Protein AF-A0A8S2RR84-F1 (afdb_monomer)

Radius of gyration: 17.29 Å; Cα contacts (8 Å, |Δi|>4): 45; chains: 1; bounding box: 48×25×42 Å

pLDDT: mean 70.3, std 19.12, range [37.78, 95.0]

Solvent-accessible surface area (backbone atoms only — not comparable to full-atom values): 5108 Å² total; per-residue 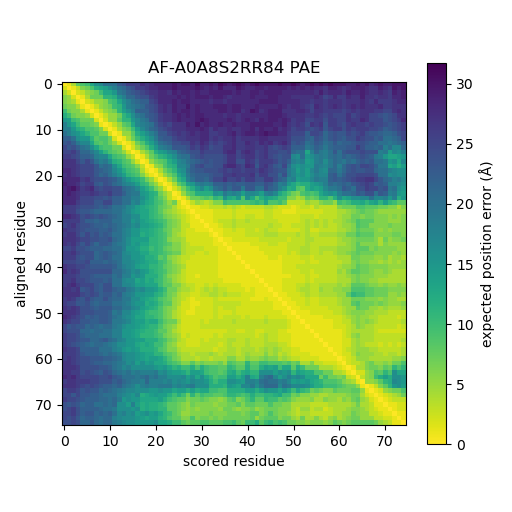(Å²): 140,89,83,78,75,75,77,75,68,80,74,71,78,77,78,60,72,81,70,72,97,66,72,88,57,69,69,39,54,55,89,79,48,100,61,60,67,73,58,54,51,56,40,44,75,72,71,45,61,60,34,48,44,69,57,51,52,48,52,54,49,44,65,72,51,54,98,50,90,77,78,83,73,78,137

Nearest PDB structures (foldseek):
  2va8-assembly2_B  TM=7.065E-01  e=3.393E-01  Saccharolobus solfataricus
  1fuu-assembly1_B  TM=6.665E-01  e=4.734E+00  Saccharomyces cerevisiae
  1qva-assembly1_A  TM=6.334E-01  e=9.473E+00  Saccharomyces cerevisiae
  8w9z-assembly1_a  TM=5.432E-01  e=8.246E+00  Nicotiana tabacum

Sequence (75 aa):
MSDSLLAAVTETSFYGAHHPPVAEKPLKPLNELNLPSAVINCYQRFGISHLFAWQAECLEKAGASGKRNFIFSAP

Mean predicted aligned error: 13.24 Å

Organism: NCBI:txid392030

Secondary structure (DSSP, 8-state):
---SSSSSSTT-----------S-PPPEEGGGS---HHHHHHHHHTT--EE-HHHHHHHHHHHHH-SS-------

Structure (mmCIF, N/CA/C/O backbone):
data_AF-A0A8S2RR84-F1
#
_entry.id   AF-A0A8S2RR84-F1
#
loop_
_atom_site.group_PDB
_atom_site.id
_atom_site.type_symbol
_atom_site.label_atom_id
_atom_site.label_alt_id
_atom_site.label_comp_id
_atom_site.label_asym_id
_atom_site.label_entity_id
_atom_site.label_seq_id
_atom_site.pdbx_PDB_ins_code
_atom_site.Cartn_x
_atom_site.Cartn_y
_atom_site.Cartn_z
_atom_site.occupancy
_atom_site.B_iso_or_equiv
_atom_site.auth_seq_id
_atom_site.auth_comp_id
_atom_site.auth_asym_id
_atom_site.auth_atom_id
_atom_site.pdbx_PDB_model_num
ATOM 1 N N . MET A 1 1 ? -36.035 10.533 -29.133 1.00 41.81 1 MET A N 1
ATOM 2 C CA . MET A 1 1 ? -34.983 9.844 -29.906 1.00 41.81 1 MET A CA 1
ATOM 3 C C . MET A 1 1 ? -33.943 10.919 -30.193 1.00 41.81 1 MET A C 1
ATOM 5 O O . MET A 1 1 ? -34.276 11.844 -30.908 1.00 41.81 1 MET A O 1
ATOM 9 N N . SER A 1 2 ? -32.970 11.155 -29.309 1.00 50.88 2 SER A N 1
ATOM 10 C CA . SER A 1 2 ? -31.771 10.356 -28.975 1.00 50.88 2 SER A CA 1
ATOM 11 C C . SER A 1 2 ? -30.541 10.870 -29.729 1.00 50.88 2 SER A C 1
ATOM 13 O O . SER A 1 2 ? -30.002 10.135 -30.534 1.00 50.88 2 SER A O 1
ATOM 15 N N . ASP A 1 3 ? -30.104 12.106 -29.441 1.00 49.72 3 ASP A N 1
ATOM 16 C CA . ASP A 1 3 ? -28.864 12.678 -30.010 1.00 49.72 3 ASP A CA 1
ATOM 17 C C . ASP A 1 3 ? -28.114 13.640 -29.056 1.00 49.72 3 ASP A C 1
ATOM 19 O O . ASP A 1 3 ? -27.342 14.487 -29.489 1.00 49.72 3 ASP A O 1
ATOM 23 N N . SER A 1 4 ? -28.295 13.533 -27.731 1.00 48.12 4 SER A N 1
ATOM 24 C CA . SER A 1 4 ? -27.575 14.402 -26.765 1.00 48.12 4 SER A CA 1
ATOM 25 C C . SER A 1 4 ? -26.653 13.671 -25.788 1.00 48.12 4 SER A C 1
ATOM 27 O O . SER A 1 4 ? -26.092 14.302 -24.899 1.00 48.12 4 SER A O 1
ATOM 29 N N . LEU A 1 5 ? -26.454 12.360 -25.945 1.00 45.25 5 LEU A N 1
ATOM 30 C CA . LEU A 1 5 ? -25.591 11.574 -25.050 1.00 45.25 5 LEU A CA 1
ATOM 31 C C . LEU A 1 5 ? -24.207 11.255 -25.633 1.00 45.25 5 LEU A C 1
ATOM 33 O O . LEU A 1 5 ? -23.329 10.838 -24.885 1.00 45.25 5 LEU A O 1
ATOM 37 N N . LEU A 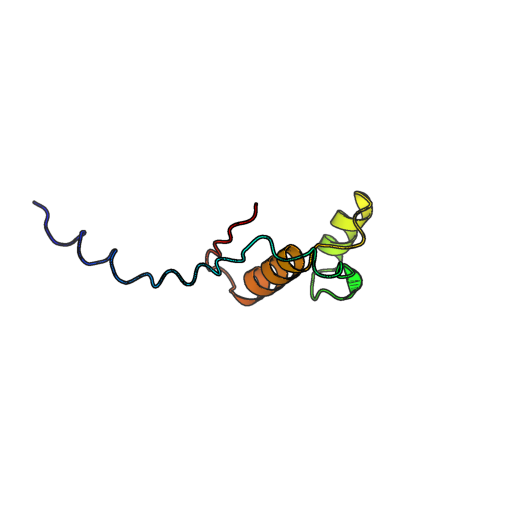1 6 ? -23.982 11.489 -26.932 1.00 44.28 6 LEU A N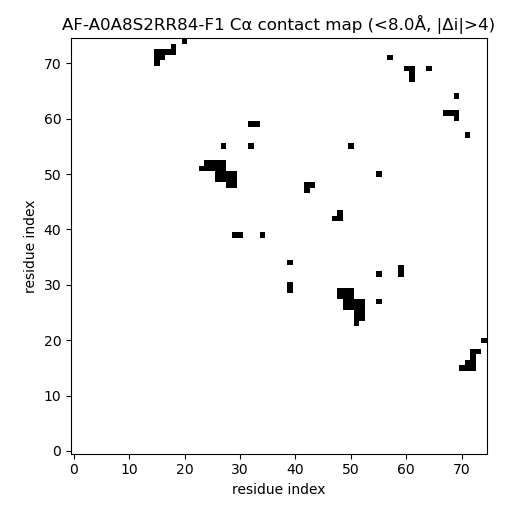 1
ATOM 38 C CA . LEU A 1 6 ? -22.717 11.129 -27.582 1.00 44.28 6 LEU A CA 1
ATOM 39 C C . LEU A 1 6 ? -21.639 12.228 -27.508 1.00 44.28 6 LEU A C 1
ATOM 41 O O . LEU A 1 6 ? -20.461 11.929 -27.664 1.00 44.28 6 LEU A O 1
ATOM 45 N N . ALA A 1 7 ? -22.009 13.477 -27.203 1.00 39.59 7 ALA A N 1
ATOM 46 C CA . ALA A 1 7 ? -21.058 14.594 -27.114 1.00 39.59 7 ALA A CA 1
ATOM 47 C C . ALA A 1 7 ? -20.430 14.780 -25.717 1.00 39.59 7 ALA A C 1
ATOM 49 O O . ALA A 1 7 ? -19.453 15.507 -25.575 1.00 39.59 7 ALA A O 1
ATOM 50 N N . ALA A 1 8 ? -20.961 14.122 -24.680 1.00 40.31 8 ALA A N 1
ATOM 51 C CA . ALA A 1 8 ? -20.459 14.265 -23.308 1.00 40.31 8 ALA A CA 1
ATOM 52 C C . ALA A 1 8 ? -19.323 13.282 -22.956 1.00 40.31 8 ALA A C 1
ATOM 54 O O . ALA A 1 8 ? -18.775 13.341 -21.858 1.00 40.31 8 ALA A O 1
ATOM 55 N N . VAL A 1 9 ? -18.964 12.370 -23.866 1.00 46.44 9 VAL A N 1
ATOM 56 C CA . VAL A 1 9 ? -17.953 11.323 -23.618 1.00 46.44 9 VAL A CA 1
ATOM 57 C C . VAL A 1 9 ? -16.556 11.719 -24.120 1.00 46.44 9 VAL A C 1
ATOM 59 O O . VAL A 1 9 ? -15.567 11.097 -23.745 1.00 46.44 9 VAL A O 1
ATOM 62 N N . THR A 1 10 ? -16.426 12.791 -24.904 1.00 42.22 10 THR A N 1
ATOM 63 C CA . THR A 1 10 ? -15.163 13.148 -25.577 1.00 42.22 10 THR A CA 1
ATOM 64 C C . THR A 1 10 ? -14.229 14.081 -24.802 1.00 42.22 10 THR A C 1
ATOM 66 O O . THR A 1 10 ? -13.168 14.411 -25.317 1.00 42.22 10 THR A O 1
ATOM 69 N N . GLU A 1 11 ? -14.552 14.467 -23.564 1.00 41.06 11 GLU A N 1
ATOM 70 C CA . GLU A 1 11 ? -13.700 15.368 -22.761 1.00 41.06 11 GLU A CA 1
ATOM 71 C C . GLU A 1 11 ? -13.350 14.845 -21.363 1.00 41.06 11 GLU A C 1
ATOM 73 O O . GLU A 1 11 ? -12.954 15.602 -20.478 1.00 41.06 11 GLU A O 1
ATOM 78 N N . THR A 1 12 ? -13.377 13.527 -21.151 1.00 42.88 12 THR A N 1
ATOM 79 C CA . THR A 1 12 ? -12.552 12.991 -20.060 1.00 42.88 12 THR A CA 1
ATOM 80 C C . THR A 1 12 ? -11.142 12.841 -20.602 1.00 42.88 12 THR A C 1
ATOM 82 O O . THR A 1 12 ? -10.794 11.815 -21.176 1.00 42.88 12 THR A O 1
ATOM 85 N N . SER A 1 13 ? -10.349 13.905 -20.468 1.00 37.78 13 SER A N 1
ATOM 86 C CA . SER A 1 13 ? -8.900 13.856 -20.637 1.00 37.78 13 SER A CA 1
ATOM 87 C C . SER A 1 13 ? -8.363 12.705 -19.784 1.00 37.78 13 SER A C 1
ATOM 89 O O . SER A 1 13 ? -8.265 12.800 -18.557 1.00 37.78 13 SER A O 1
ATOM 91 N N . PHE A 1 14 ? -8.106 11.568 -20.432 1.00 40.88 14 PHE A N 1
ATOM 92 C CA . PHE A 1 14 ? -7.485 10.405 -19.826 1.00 40.88 14 PHE A CA 1
ATOM 93 C C . PHE A 1 14 ? -6.023 10.763 -19.570 1.00 40.88 14 PHE A C 1
ATOM 95 O O . PHE A 1 14 ? -5.130 10.416 -20.338 1.00 40.88 14 PHE A O 1
ATOM 102 N N . TYR A 1 15 ? -5.758 11.418 -18.442 1.00 41.34 15 TYR A N 1
ATOM 103 C CA . TYR A 1 15 ? -4.441 11.386 -17.812 1.00 41.34 15 TYR A CA 1
ATOM 104 C C . TYR A 1 15 ? -4.218 9.999 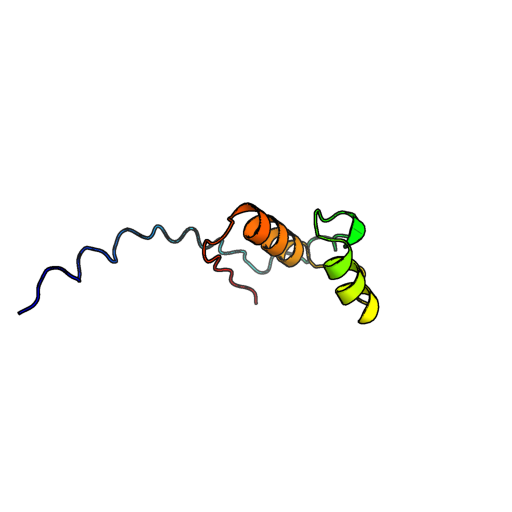-17.191 1.00 41.34 15 TYR A C 1
ATOM 106 O O . TYR A 1 15 ? -3.994 9.853 -15.991 1.00 41.34 15 TYR A O 1
ATOM 114 N N . GLY A 1 16 ? -4.319 8.951 -18.010 1.00 42.31 16 GLY A N 1
ATOM 115 C CA . GLY A 1 16 ? -3.758 7.657 -17.674 1.00 42.31 16 GLY A CA 1
ATOM 116 C C . GLY A 1 16 ? -2.249 7.822 -17.720 1.00 42.31 16 GLY A C 1
ATOM 117 O O . GLY A 1 16 ? -1.675 7.954 -18.799 1.00 42.31 16 GLY A O 1
ATOM 118 N N . ALA A 1 17 ? -1.607 7.875 -16.555 1.00 49.78 17 ALA A N 1
ATOM 119 C CA . ALA A 1 17 ? -0.159 7.780 -16.471 1.00 49.78 17 ALA A CA 1
ATOM 120 C C . ALA A 1 17 ? 0.244 6.390 -16.983 1.00 49.78 17 ALA A C 1
ATOM 122 O O . ALA A 1 17 ? 0.243 5.414 -16.237 1.00 49.78 17 ALA A O 1
ATOM 123 N N . HIS A 1 18 ? 0.521 6.292 -18.281 1.00 44.59 18 HIS A N 1
ATOM 124 C CA . HIS A 1 18 ? 1.046 5.088 -18.901 1.00 44.59 18 HIS A CA 1
ATOM 125 C C . HIS A 1 18 ? 2.503 4.945 -18.456 1.00 44.59 18 HIS A C 1
ATOM 127 O O . HIS A 1 18 ? 3.405 5.535 -19.049 1.00 44.59 18 HIS A O 1
ATOM 133 N N . HIS A 1 19 ? 2.735 4.223 -17.360 1.00 49.19 19 HIS A N 1
ATOM 134 C CA . HIS A 1 19 ? 4.082 3.923 -16.896 1.00 49.19 19 HIS A CA 1
ATOM 135 C C . HIS A 1 19 ? 4.570 2.676 -17.661 1.00 49.19 19 HIS A C 1
ATOM 137 O O . HIS A 1 19 ? 3.955 1.617 -17.534 1.00 49.19 19 HIS A O 1
ATOM 143 N N . PRO A 1 20 ? 5.629 2.768 -18.490 1.00 41.81 20 PRO A N 1
ATOM 144 C CA . PRO A 1 20 ? 6.234 1.584 -19.091 1.00 41.81 20 PRO A CA 1
ATOM 145 C C . PRO A 1 20 ? 6.856 0.697 -17.992 1.00 41.81 20 PRO A C 1
ATOM 147 O O . PRO A 1 20 ? 7.056 1.185 -16.869 1.00 41.81 20 PRO A O 1
ATOM 150 N N . PRO A 1 21 ? 7.199 -0.575 -18.285 1.00 48.22 21 PRO A N 1
ATOM 151 C CA . PRO A 1 21 ? 7.877 -1.470 -17.348 1.00 48.22 21 PRO A CA 1
ATOM 152 C C . PRO A 1 21 ? 9.332 -1.007 -17.187 1.00 48.22 21 PRO A C 1
ATOM 154 O O . PRO A 1 21 ? 10.266 -1.565 -17.752 1.00 48.22 21 PRO A O 1
ATOM 157 N N . VAL A 1 22 ? 9.524 0.108 -16.491 1.00 49.09 22 VAL A N 1
ATOM 158 C CA . VAL A 1 22 ? 10.825 0.728 -16.262 1.00 49.09 22 VAL A CA 1
ATOM 159 C C . VAL A 1 22 ? 11.303 0.254 -14.903 1.00 49.09 22 VAL A C 1
ATOM 161 O O . VAL A 1 22 ? 10.673 0.593 -13.904 1.00 49.09 22 VAL A O 1
ATOM 164 N N . ALA A 1 23 ? 12.372 -0.551 -14.934 1.00 49.81 23 ALA A N 1
ATOM 165 C CA . ALA A 1 23 ? 13.314 -0.882 -13.862 1.00 49.81 23 ALA A CA 1
ATOM 166 C C . ALA A 1 23 ? 12.771 -0.662 -12.446 1.00 49.81 23 ALA A C 1
ATOM 168 O O . ALA A 1 23 ? 12.648 0.488 -12.030 1.00 49.81 23 ALA A O 1
ATOM 169 N N . GLU A 1 24 ? 12.470 -1.759 -11.737 1.00 58.22 24 GLU A N 1
ATOM 170 C CA . GLU A 1 24 ? 11.913 -1.786 -10.378 1.00 58.22 24 GLU A CA 1
ATOM 171 C C . GLU A 1 24 ? 12.449 -0.636 -9.517 1.00 58.22 24 GLU A C 1
ATOM 173 O O . GLU A 1 24 ? 13.540 -0.691 -8.948 1.00 58.22 24 GLU A O 1
ATOM 178 N N . LYS A 1 25 ? 11.685 0.464 -9.482 1.00 60.72 25 LYS A N 1
ATOM 179 C CA . LYS A 1 25 ? 11.973 1.605 -8.618 1.00 60.72 25 LYS A CA 1
ATOM 180 C C . LYS A 1 25 ? 12.079 1.089 -7.179 1.00 60.72 25 LYS A C 1
ATOM 182 O O . LYS A 1 25 ? 11.353 0.156 -6.823 1.00 60.72 25 LYS A O 1
ATOM 187 N N . PRO A 1 26 ? 12.929 1.713 -6.346 1.00 70.81 26 PRO A N 1
ATOM 188 C CA . PRO A 1 26 ? 13.164 1.257 -4.986 1.00 70.81 26 PRO A CA 1
ATOM 189 C C . PRO A 1 26 ? 11.852 1.123 -4.209 1.00 70.81 26 PRO A C 1
ATOM 191 O O . PRO A 1 26 ? 10.935 1.939 -4.344 1.00 70.81 26 PRO A O 1
ATOM 194 N N . LEU A 1 27 ? 11.780 0.062 -3.407 1.00 83.12 27 LEU A N 1
ATOM 195 C CA . LEU A 1 27 ? 10.673 -0.191 -2.497 1.00 83.12 27 LEU A CA 1
ATOM 196 C C . LEU A 1 27 ? 10.563 0.957 -1.483 1.00 83.12 27 LEU A C 1
ATOM 198 O O . LEU A 1 27 ? 11.565 1.379 -0.907 1.00 83.12 27 LEU A O 1
ATOM 202 N N . LYS A 1 28 ? 9.344 1.443 -1.246 1.00 88.38 28 LYS A N 1
ATOM 203 C CA . LYS A 1 28 ? 9.055 2.493 -0.268 1.00 88.38 28 LYS A CA 1
ATOM 204 C C . LYS A 1 28 ? 8.573 1.865 1.046 1.00 88.38 28 LYS A C 1
ATOM 206 O O . LYS A 1 28 ? 7.632 1.064 1.006 1.00 88.38 28 LYS A O 1
ATOM 211 N N . PRO A 1 29 ? 9.176 2.195 2.200 1.00 90.81 29 PRO A N 1
ATOM 212 C CA . PRO A 1 29 ? 8.708 1.715 3.496 1.00 90.81 29 PRO A CA 1
ATOM 213 C C . PRO A 1 29 ? 7.288 2.206 3.787 1.00 90.81 29 PRO A C 1
ATOM 215 O O . PRO A 1 29 ? 6.975 3.381 3.595 1.00 90.81 29 PRO A O 1
ATOM 218 N N . LEU A 1 30 ? 6.426 1.331 4.307 1.00 88.19 30 LEU A N 1
ATOM 219 C CA . LEU A 1 30 ? 5.042 1.694 4.646 1.00 88.19 30 LEU A CA 1
ATOM 220 C C . LEU A 1 30 ? 4.948 2.832 5.666 1.00 88.19 30 LEU A C 1
ATOM 222 O O . LEU A 1 30 ? 4.025 3.638 5.603 1.00 88.19 30 LEU A O 1
ATOM 226 N N . ASN A 1 31 ? 5.905 2.895 6.591 1.00 87.44 31 ASN A N 1
ATOM 227 C CA . ASN A 1 31 ? 5.919 3.872 7.679 1.00 87.44 31 ASN A CA 1
ATOM 228 C C . ASN A 1 31 ? 6.220 5.302 7.191 1.00 87.44 31 ASN A C 1
ATOM 230 O O . ASN A 1 31 ? 6.017 6.252 7.939 1.00 87.44 31 ASN A O 1
ATOM 234 N N . GLU A 1 32 ? 6.703 5.452 5.955 1.00 88.19 32 GLU A N 1
ATOM 235 C CA . GLU A 1 32 ? 6.942 6.748 5.309 1.00 88.19 32 GLU A CA 1
ATOM 236 C C . GLU A 1 32 ? 5.732 7.229 4.494 1.00 88.19 32 GLU A C 1
ATOM 238 O O . GLU A 1 32 ? 5.757 8.320 3.922 1.00 88.19 32 GLU A O 1
ATOM 243 N N . LEU A 1 33 ? 4.673 6.418 4.405 1.00 84.62 33 LEU A N 1
ATOM 244 C CA . LEU A 1 33 ? 3.432 6.801 3.747 1.00 84.62 33 LEU A CA 1
ATOM 245 C C . LEU A 1 33 ? 2.510 7.495 4.744 1.00 84.62 33 LEU A C 1
ATOM 247 O O . LEU A 1 33 ? 2.339 7.046 5.877 1.00 84.62 33 LEU A O 1
ATOM 251 N N . ASN A 1 34 ? 1.832 8.546 4.286 1.00 84.44 34 ASN A N 1
ATOM 252 C CA . ASN A 1 34 ? 0.814 9.257 5.061 1.00 84.44 34 ASN A CA 1
ATOM 253 C C . ASN A 1 34 ? -0.506 8.463 5.110 1.00 84.44 34 ASN A C 1
ATOM 255 O O . ASN A 1 34 ? -1.547 8.925 4.645 1.00 84.44 34 ASN A O 1
ATOM 259 N N . LEU A 1 35 ? -0.456 7.238 5.635 1.00 82.50 35 LEU A N 1
ATOM 260 C CA . LEU A 1 35 ? -1.600 6.342 5.776 1.00 82.50 35 LEU A CA 1
ATOM 261 C C . LEU A 1 35 ? -2.058 6.268 7.238 1.00 82.50 35 LEU A C 1
ATOM 263 O O . LEU A 1 35 ? -1.235 6.354 8.150 1.00 82.50 35 LEU A O 1
ATOM 267 N N . PRO A 1 36 ? -3.361 6.048 7.497 1.00 86.44 36 PRO A N 1
ATOM 268 C CA . PRO A 1 36 ? -3.840 5.800 8.850 1.00 86.44 36 PRO A CA 1
ATOM 269 C C . PRO A 1 36 ? -3.134 4.593 9.475 1.00 86.44 36 PRO A C 1
ATOM 271 O O . PRO A 1 36 ? -2.981 3.555 8.828 1.00 86.44 36 PRO A O 1
ATOM 274 N N . SER A 1 37 ? -2.784 4.676 10.759 1.00 87.44 37 SER A N 1
ATOM 275 C CA . SER A 1 37 ? -2.066 3.603 11.468 1.00 87.44 37 SER A CA 1
ATOM 276 C C . SER A 1 37 ? -2.802 2.259 11.425 1.00 87.44 37 SER A C 1
ATOM 278 O O . SER A 1 37 ? -2.172 1.211 11.344 1.00 87.44 37 SER A O 1
ATOM 280 N N . ALA A 1 38 ? -4.140 2.272 11.399 1.00 88.06 38 ALA A N 1
ATOM 281 C CA . ALA A 1 38 ? -4.945 1.063 11.228 1.00 88.06 38 ALA A CA 1
ATOM 282 C C . ALA A 1 38 ? -4.672 0.351 9.888 1.00 88.06 38 ALA A C 1
ATOM 284 O O . ALA A 1 38 ? -4.629 -0.877 9.845 1.00 88.06 38 ALA A O 1
ATOM 285 N N . VAL A 1 39 ? -4.444 1.108 8.810 1.00 86.31 39 VAL A N 1
ATOM 286 C CA . VAL A 1 39 ? -4.109 0.570 7.483 1.00 86.31 39 VAL A CA 1
ATOM 287 C C . VAL A 1 39 ? -2.692 0.002 7.491 1.00 86.31 39 VAL A C 1
ATOM 289 O O . VAL A 1 39 ? -2.497 -1.129 7.053 1.00 86.31 39 VAL A O 1
ATOM 292 N N . ILE A 1 40 ? -1.725 0.734 8.056 1.00 89.69 40 ILE A N 1
ATOM 293 C CA . ILE A 1 40 ? -0.334 0.268 8.198 1.00 89.69 40 ILE A CA 1
ATOM 294 C C . ILE A 1 40 ? -0.287 -1.053 8.980 1.00 89.69 40 ILE A C 1
ATOM 296 O O . ILE A 1 40 ? 0.316 -2.022 8.520 1.00 89.69 40 ILE A O 1
ATOM 300 N N . ASN A 1 41 ? -1.000 -1.135 10.106 1.00 91.25 41 ASN A N 1
ATOM 301 C CA . ASN A 1 41 ? -1.076 -2.347 10.922 1.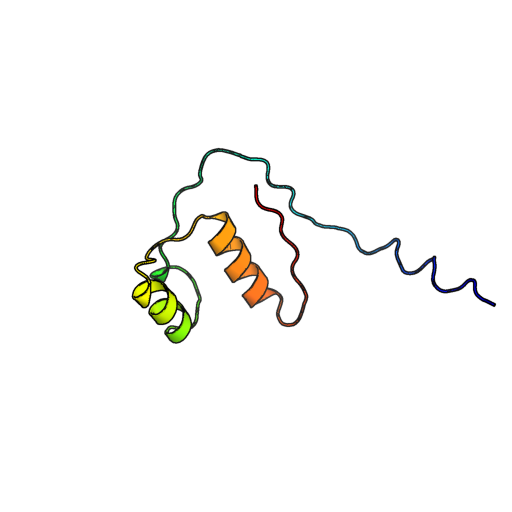00 91.25 41 ASN A CA 1
ATOM 302 C C . ASN A 1 41 ? -1.691 -3.529 10.161 1.00 91.25 41 ASN A C 1
ATOM 304 O O . ASN A 1 41 ? -1.268 -4.669 10.351 1.00 91.25 41 ASN A O 1
ATOM 308 N N . CYS A 1 42 ? -2.675 -3.279 9.289 1.00 92.81 42 CYS A N 1
ATOM 309 C CA . CYS A 1 42 ? -3.240 -4.330 8.446 1.00 92.81 42 CYS A CA 1
ATOM 310 C C . CYS A 1 42 ? -2.185 -4.894 7.492 1.00 92.81 42 CYS A C 1
ATOM 312 O O . CYS A 1 42 ? -2.019 -6.108 7.451 1.00 92.81 42 CYS A O 1
ATOM 314 N N . TYR A 1 43 ? -1.434 -4.046 6.785 1.00 91.69 43 TYR A N 1
ATOM 315 C CA . TYR A 1 43 ? -0.344 -4.499 5.912 1.00 91.69 43 TYR A CA 1
ATOM 316 C C . TYR A 1 43 ? 0.719 -5.294 6.679 1.00 91.69 43 TYR A C 1
ATOM 318 O O . TYR A 1 43 ? 1.081 -6.401 6.276 1.00 91.69 43 TYR A O 1
ATOM 326 N N . GLN A 1 44 ? 1.163 -4.768 7.822 1.00 91.88 44 GLN A N 1
ATOM 327 C CA . GLN A 1 44 ? 2.182 -5.412 8.650 1.00 91.88 44 GLN A CA 1
ATOM 328 C C . GLN A 1 44 ? 1.724 -6.769 9.194 1.00 91.88 44 GLN A C 1
ATOM 330 O O . GLN A 1 44 ? 2.530 -7.694 9.280 1.00 91.88 44 GLN A O 1
ATOM 335 N N . ARG A 1 45 ? 0.428 -6.941 9.491 1.00 9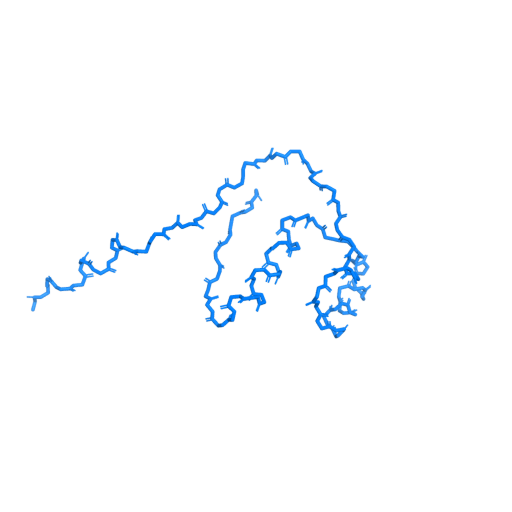5.00 45 ARG A N 1
ATOM 336 C CA . ARG A 1 45 ? -0.144 -8.236 9.896 1.00 95.00 45 ARG A CA 1
ATOM 337 C C . ARG A 1 45 ? 0.018 -9.318 8.823 1.00 95.00 45 ARG A C 1
ATOM 339 O O . ARG A 1 45 ? 0.111 -10.491 9.169 1.00 95.00 45 ARG A O 1
ATOM 346 N N . PHE A 1 46 ? 0.078 -8.934 7.550 1.00 92.69 46 PHE A N 1
ATOM 347 C CA . PHE A 1 46 ? 0.354 -9.837 6.428 1.00 92.69 46 PHE A CA 1
ATOM 348 C C . PHE A 1 46 ? 1.844 -9.889 6.051 1.00 92.69 46 PHE A C 1
ATOM 350 O O . PHE A 1 46 ? 2.193 -10.415 4.998 1.00 92.69 46 PHE A O 1
ATOM 357 N N . GLY A 1 47 ? 2.732 -9.348 6.892 1.00 92.31 47 GLY A N 1
ATOM 358 C CA . GLY A 1 47 ? 4.176 -9.330 6.652 1.00 92.31 47 GLY A CA 1
ATOM 359 C C . GLY A 1 47 ? 4.625 -8.315 5.599 1.00 92.31 47 GLY A C 1
ATOM 360 O O . GLY A 1 47 ? 5.789 -8.320 5.202 1.00 92.31 47 GLY A O 1
ATOM 361 N N . ILE A 1 48 ? 3.734 -7.431 5.146 1.00 90.38 48 ILE A N 1
ATOM 362 C CA . ILE A 1 48 ? 4.071 -6.396 4.171 1.00 90.38 48 ILE A CA 1
ATOM 363 C C . ILE A 1 48 ? 4.673 -5.219 4.937 1.00 90.38 48 ILE A C 1
ATOM 365 O O . ILE A 1 48 ? 4.019 -4.624 5.790 1.00 90.38 48 ILE A O 1
ATOM 369 N N . SER A 1 49 ? 5.930 -4.899 4.638 1.00 91.25 49 SER A N 1
ATOM 370 C CA . SER A 1 49 ? 6.678 -3.788 5.249 1.00 91.25 49 SER A CA 1
ATOM 371 C C . SER A 1 49 ? 7.032 -2.684 4.249 1.00 91.25 49 SER A C 1
ATOM 373 O O . SER A 1 49 ? 7.231 -1.534 4.643 1.00 91.25 49 SER A O 1
ATOM 375 N N . HIS A 1 50 ? 7.068 -3.021 2.959 1.00 92.75 50 HIS A N 1
ATOM 376 C CA . HIS A 1 50 ? 7.400 -2.109 1.874 1.00 92.75 50 HIS A CA 1
ATOM 377 C C . HIS A 1 50 ? 6.440 -2.295 0.700 1.00 92.75 50 HIS A C 1
ATOM 379 O O . HIS A 1 50 ? 5.898 -3.382 0.499 1.00 92.75 50 HIS A O 1
ATOM 385 N N . LEU A 1 51 ? 6.261 -1.237 -0.083 1.00 88.50 51 LEU A N 1
ATOM 386 C CA . LEU A 1 51 ? 5.476 -1.237 -1.312 1.00 88.50 51 LEU A CA 1
ATOM 387 C C . LEU A 1 51 ? 6.354 -0.867 -2.500 1.00 88.50 51 LEU A C 1
ATOM 389 O O . LEU A 1 51 ? 7.326 -0.124 -2.358 1.00 88.50 51 LEU A O 1
ATOM 393 N N . PHE A 1 52 ? 5.979 -1.314 -3.693 1.00 87.56 52 PHE A N 1
ATOM 394 C CA . PHE A 1 52 ? 6.559 -0.743 -4.902 1.00 87.56 52 PHE A CA 1
ATOM 395 C C . PHE A 1 52 ? 6.223 0.746 -4.987 1.00 87.56 52 PHE A C 1
ATOM 397 O O . PHE A 1 52 ? 5.142 1.176 -4.575 1.00 87.56 52 PHE A O 1
ATOM 404 N N . ALA A 1 53 ? 7.127 1.533 -5.571 1.00 84.12 53 ALA A N 1
ATOM 405 C CA . ALA A 1 53 ? 6.930 2.974 -5.705 1.00 84.12 53 ALA A CA 1
ATOM 406 C C . ALA A 1 53 ? 5.578 3.322 -6.355 1.00 84.12 53 ALA A C 1
ATOM 408 O O . ALA A 1 53 ? 4.872 4.195 -5.862 1.00 84.12 53 ALA A O 1
ATOM 409 N N . TRP A 1 54 ? 5.159 2.581 -7.390 1.00 83.31 54 TRP A N 1
ATOM 410 C CA . TRP A 1 54 ? 3.871 2.818 -8.048 1.00 83.31 54 TRP A CA 1
ATOM 411 C C . TRP A 1 54 ? 2.673 2.554 -7.125 1.00 83.31 54 TRP A C 1
ATOM 413 O O . TRP A 1 54 ? 1.689 3.287 -7.184 1.00 83.31 54 TRP A O 1
ATOM 423 N N . GLN A 1 55 ? 2.747 1.554 -6.240 1.00 87.38 55 GLN A N 1
ATOM 424 C CA . GLN A 1 55 ? 1.681 1.264 -5.275 1.00 87.38 55 GLN A CA 1
ATOM 425 C C . GLN A 1 55 ? 1.566 2.396 -4.255 1.00 87.38 55 GLN A C 1
ATOM 427 O O . GLN A 1 55 ? 0.464 2.865 -3.976 1.00 87.38 55 GLN A O 1
ATOM 432 N N . ALA A 1 56 ? 2.704 2.866 -3.739 1.00 86.25 56 ALA A N 1
ATOM 433 C CA . ALA A 1 56 ? 2.752 4.008 -2.835 1.00 86.25 56 ALA A CA 1
ATOM 434 C C . ALA A 1 56 ? 2.189 5.277 -3.495 1.00 86.25 56 ALA A C 1
ATOM 436 O O . ALA A 1 56 ? 1.329 5.936 -2.913 1.00 86.25 56 ALA A O 1
ATOM 437 N N . GLU A 1 57 ? 2.595 5.568 -4.735 1.00 83.88 57 GLU A N 1
ATOM 438 C CA . GLU A 1 57 ? 2.065 6.689 -5.519 1.00 83.88 57 GLU A CA 1
ATOM 439 C C . GLU A 1 57 ? 0.545 6.579 -5.713 1.00 83.88 57 GLU A C 1
ATOM 441 O O . GLU A 1 57 ? -0.166 7.577 -5.596 1.00 83.88 57 GLU A O 1
ATOM 446 N N . CYS A 1 58 ? 0.025 5.376 -5.984 1.00 84.00 58 CYS A N 1
ATOM 447 C CA . CYS A 1 58 ? -1.413 5.149 -6.126 1.00 84.00 58 CYS A CA 1
ATOM 448 C C . CYS A 1 58 ? -2.162 5.428 -4.820 1.00 84.00 58 CYS A C 1
ATOM 450 O O . CYS A 1 58 ? -3.206 6.074 -4.849 1.00 84.00 58 CYS A O 1
ATOM 452 N N . LEU A 1 59 ? -1.637 4.983 -3.678 1.00 81.00 59 LEU A N 1
ATOM 453 C CA . LEU A 1 59 ? -2.267 5.199 -2.374 1.00 81.00 59 LEU A CA 1
ATOM 454 C C . LEU A 1 59 ? -2.257 6.676 -1.966 1.00 81.00 59 LEU A C 1
ATOM 456 O O . LEU A 1 59 ? -3.275 7.192 -1.506 1.00 81.00 59 LEU A O 1
ATOM 460 N N . GLU A 1 60 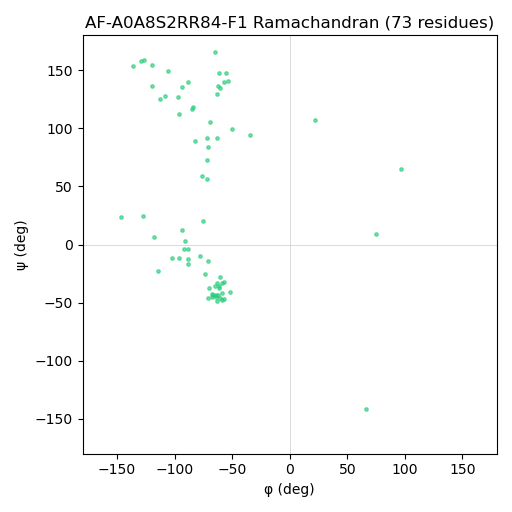? -1.143 7.373 -2.187 1.00 79.31 60 GLU A N 1
ATOM 461 C CA . GLU A 1 60 ? -1.026 8.811 -1.927 1.00 79.31 60 GLU A CA 1
ATOM 462 C C . GLU A 1 60 ? -1.975 9.615 -2.829 1.00 79.31 60 GLU A C 1
ATOM 464 O O . GLU A 1 60 ? -2.703 10.484 -2.345 1.00 79.31 60 GLU A O 1
ATOM 469 N N . LYS A 1 61 ? -2.042 9.292 -4.129 1.00 76.50 61 LYS A N 1
ATOM 470 C CA . LYS A 1 61 ? -2.939 9.966 -5.084 1.00 76.50 61 LYS A CA 1
ATOM 471 C C . LYS A 1 61 ? -4.410 9.643 -4.852 1.00 76.50 61 LYS A C 1
ATOM 473 O O . LYS A 1 61 ? -5.239 10.539 -5.009 1.00 76.50 61 LYS A O 1
ATOM 478 N N . ALA A 1 62 ? -4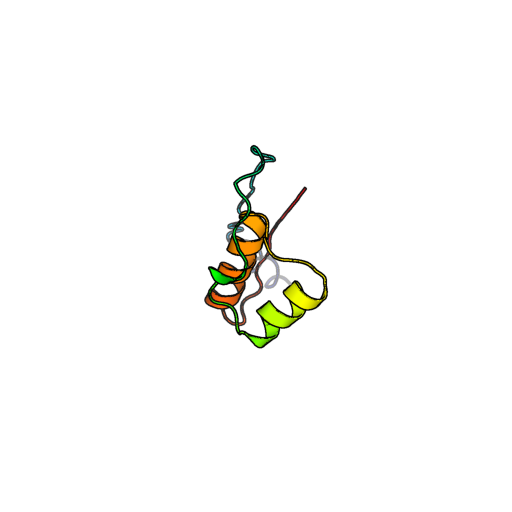.747 8.409 -4.479 1.00 70.19 62 ALA A N 1
ATOM 479 C CA . ALA A 1 62 ? -6.113 8.020 -4.136 1.00 70.19 62 ALA A CA 1
ATOM 480 C C . ALA A 1 62 ? -6.577 8.729 -2.856 1.00 70.19 62 ALA A C 1
ATOM 482 O O . ALA A 1 62 ? -7.672 9.286 -2.831 1.00 70.19 62 ALA A O 1
ATOM 483 N N . GLY A 1 63 ? -5.719 8.797 -1.833 1.00 67.19 63 GLY A N 1
ATOM 484 C CA . GLY A 1 63 ? -5.986 9.557 -0.610 1.00 67.19 63 GLY A CA 1
ATOM 485 C C . GLY A 1 63 ? -6.138 11.061 -0.865 1.00 67.19 63 GLY A C 1
ATOM 486 O O . GLY A 1 63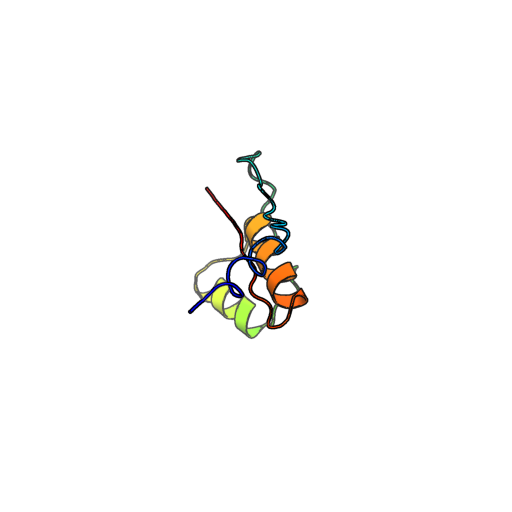 ? -7.075 11.678 -0.362 1.00 67.19 63 GLY A O 1
ATOM 487 N N . ALA A 1 64 ? -5.270 11.646 -1.697 1.00 58.06 64 ALA A N 1
ATOM 488 C CA . ALA A 1 64 ? -5.310 13.067 -2.053 1.00 58.06 64 ALA A CA 1
ATOM 489 C C . ALA A 1 64 ? -6.458 13.436 -3.013 1.00 58.06 64 ALA A C 1
ATOM 491 O O . ALA A 1 64 ? -6.914 14.579 -3.023 1.00 58.06 64 ALA A O 1
ATOM 492 N N . SER A 1 65 ? -6.950 12.489 -3.819 1.00 58.16 65 SER A N 1
ATOM 493 C CA . SER A 1 65 ? -8.023 12.746 -4.793 1.00 58.16 65 SER A CA 1
ATOM 494 C C . SER A 1 65 ? -9.423 12.819 -4.177 1.00 58.16 65 SER A C 1
ATOM 496 O O . SER A 1 65 ? -10.362 13.241 -4.863 1.00 58.16 65 SER A O 1
ATOM 498 N N . GLY A 1 66 ? -9.586 12.450 -2.902 1.00 63.25 66 GLY A N 1
ATOM 499 C CA . GLY A 1 66 ? -10.891 12.390 -2.243 1.00 63.25 66 GLY A CA 1
ATOM 500 C C . GLY A 1 66 ? -11.796 11.305 -2.845 1.00 63.25 66 GLY A C 1
ATOM 501 O O . GLY A 1 66 ? -11.330 10.236 -3.215 1.00 63.25 66 GLY A O 1
ATOM 502 N N . LYS A 1 67 ? -13.108 11.571 -2.977 1.00 64.38 67 LYS A N 1
ATOM 503 C CA . LYS A 1 67 ? -14.113 10.635 -3.544 1.00 64.38 67 LYS A CA 1
ATOM 504 C C . LYS A 1 67 ? -14.062 10.495 -5.078 1.00 64.38 67 LYS A C 1
ATOM 506 O O . LYS A 1 67 ? -15.068 10.143 -5.692 1.00 64.38 67 LYS A O 1
ATOM 511 N N . ARG A 1 68 ? -12.948 10.836 -5.725 1.00 69.19 68 ARG A N 1
ATOM 512 C CA . ARG A 1 68 ? -12.822 10.708 -7.182 1.00 69.19 68 ARG A CA 1
ATOM 513 C C . ARG A 1 68 ? -12.198 9.372 -7.536 1.00 69.19 68 ARG A C 1
ATOM 515 O O . ARG A 1 68 ? -11.210 8.961 -6.936 1.00 69.19 68 ARG A O 1
ATOM 522 N N . ASN A 1 69 ? -12.780 8.722 -8.536 1.00 75.81 69 ASN A N 1
ATOM 523 C CA . ASN A 1 69 ? -12.256 7.473 -9.062 1.00 75.81 69 ASN A CA 1
ATOM 524 C C . ASN A 1 69 ? -10.869 7.719 -9.662 1.00 75.81 69 ASN A C 1
ATOM 526 O O . ASN A 1 69 ? -10.682 8.638 -10.460 1.00 75.81 69 ASN A O 1
ATOM 530 N N . PHE A 1 70 ? -9.911 6.890 -9.264 1.00 78.31 70 PHE A N 1
ATOM 531 C CA . PHE A 1 70 ? -8.546 6.904 -9.762 1.00 78.31 70 PHE A CA 1
ATOM 532 C C . PHE A 1 70 ? -8.312 5.620 -10.557 1.00 78.31 70 PHE A C 1
ATOM 534 O O . PHE A 1 70 ? -8.548 4.524 -10.050 1.00 78.31 70 PHE A O 1
ATOM 541 N N . ILE A 1 71 ? -7.884 5.765 -11.811 1.00 81.00 71 ILE A N 1
ATOM 542 C CA . ILE A 1 71 ? -7.593 4.647 -12.710 1.00 81.00 71 ILE A CA 1
ATOM 543 C C . ILE A 1 71 ? -6.077 4.571 -12.871 1.00 81.00 71 ILE A C 1
ATOM 545 O O . ILE A 1 71 ? -5.440 5.565 -13.217 1.00 81.00 71 ILE A O 1
ATOM 549 N N . PHE A 1 72 ? -5.512 3.388 -12.646 1.00 79.88 72 PHE A N 1
ATOM 550 C CA . PHE A 1 72 ? -4.114 3.089 -12.932 1.00 79.88 72 PHE A CA 1
ATOM 551 C C . PHE A 1 72 ? -4.015 1.801 -13.752 1.00 79.88 72 PHE A C 1
ATOM 553 O O . PHE A 1 72 ? -4.926 0.976 -13.731 1.00 79.88 72 PHE A O 1
ATOM 560 N N . SER A 1 73 ? -2.898 1.638 -14.456 1.00 80.81 73 SER A N 1
ATOM 561 C CA . SER A 1 73 ? -2.530 0.392 -15.126 1.00 80.81 73 SER A CA 1
ATOM 562 C C . SER A 1 73 ? -1.208 -0.088 -14.547 1.00 80.81 73 SER A C 1
ATOM 564 O O . SER A 1 73 ? -0.292 0.713 -14.358 1.00 80.81 73 SER A O 1
ATOM 566 N N . ALA A 1 74 ? -1.114 -1.382 -14.273 1.00 77.06 74 ALA A N 1
ATOM 567 C CA . ALA A 1 74 ? 0.120 -2.067 -13.911 1.00 77.06 74 ALA A CA 1
ATOM 568 C C . ALA A 1 74 ? 0.310 -3.275 -14.852 1.00 77.06 74 ALA A C 1
ATOM 570 O O . ALA A 1 74 ? -0.674 -3.672 -15.483 1.00 77.06 74 ALA A O 1
ATOM 571 N N . PRO A 1 75 ? 1.544 -3.791 -15.002 1.00 72.81 75 PRO A N 1
ATOM 572 C CA . PRO A 1 75 ? 1.832 -4.980 -15.806 1.00 72.81 75 PRO A CA 1
ATOM 573 C C . PRO A 1 75 ? 1.025 -6.217 -15.400 1.00 72.81 75 PRO A C 1
ATOM 575 O O . PRO A 1 75 ? 0.695 -6.339 -14.197 1.00 72.81 75 PRO A O 1
#

Foldseek 3Di:
DDDDPPVVPPPPPPPAVPDDPPDQDDWAFPVPAPDDVVVVVVCVVVVHGTDGPVVSVCVNCVVVVPPDDDDYDDD